Protein AF-A0A1V5FHQ8-F1 (afdb_monomer_lite)

pLDDT: mean 90.82, std 8.6, range [53.66, 98.38]

Sequence (129 aa):
MLATGPQGSELI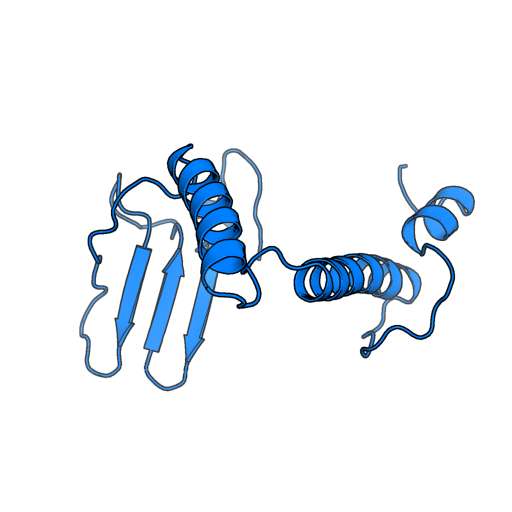GSQLRIVGDKGAVELDAADMPKGMHLRVRGAGDGDWRYPQIEGTLHGDEMFVAAIRDVVDSLRAGRASLLDCHNALRASELIFGTYESSRRRARVDFPLAIEDSPLLSMLDAGLLGK

Foldseek 3Di:
DADDDPCGQVVPQARDWDDDPFWIKGARGPPDPPPAGIWTDGHPRPDIDGDDDPDDPPDPVVVVVQVVQVVVCVVVVHDGPPDPVNVVVVVQVVQQVLVCVQVVDHDDPPDPDPDRSVVVCVVVVVDDD

Structure (mmCIF, N/CA/C/O backbone):
data_AF-A0A1V5FHQ8-F1
#
_entry.id   AF-A0A1V5FHQ8-F1
#
loop_
_atom_site.group_PDB
_atom_site.id
_atom_site.type_symbol
_atom_site.label_atom_id
_atom_site.label_alt_id
_atom_site.label_comp_id
_atom_site.label_asym_id
_atom_site.label_entity_id
_atom_site.label_seq_id
_atom_site.pdbx_PDB_ins_code
_atom_site.Cartn_x
_atom_site.Cartn_y
_atom_site.Cartn_z
_atom_site.occupancy
_atom_site.B_iso_or_equiv
_atom_site.auth_seq_id
_atom_site.auth_comp_id
_atom_site.auth_asym_id
_atom_site.auth_atom_id
_atom_site.pdbx_PDB_model_num
ATOM 1 N N . MET A 1 1 ? -8.693 6.541 -6.053 1.00 53.66 1 MET A N 1
ATOM 2 C CA . MET A 1 1 ? -7.798 7.521 -6.707 1.00 53.66 1 MET A CA 1
ATOM 3 C C . MET A 1 1 ? -6.948 8.104 -5.594 1.00 53.66 1 MET A C 1
ATOM 5 O O . MET A 1 1 ? -7.509 8.320 -4.536 1.00 53.66 1 MET A O 1
ATOM 9 N N . LEU A 1 2 ? -5.636 8.261 -5.766 1.00 62.12 2 LEU A N 1
ATOM 10 C CA . LEU A 1 2 ? -4.761 8.830 -4.733 1.00 62.12 2 LEU A CA 1
ATOM 11 C C . LEU A 1 2 ? -4.457 10.278 -5.115 1.00 62.12 2 LEU A C 1
ATOM 13 O O . LEU A 1 2 ? -3.972 10.523 -6.217 1.00 62.12 2 LEU A O 1
ATOM 17 N N . ALA A 1 3 ? -4.774 11.220 -4.230 1.00 72.00 3 ALA A N 1
ATOM 18 C CA . ALA A 1 3 ? -4.444 12.630 -4.387 1.00 72.00 3 ALA A CA 1
ATOM 19 C C . ALA A 1 3 ? -3.468 13.016 -3.281 1.00 72.00 3 ALA A C 1
ATOM 21 O O . ALA A 1 3 ? -3.806 12.998 -2.100 1.00 72.00 3 ALA A O 1
ATOM 22 N N . THR A 1 4 ? -2.243 13.336 -3.682 1.00 66.50 4 THR A N 1
ATOM 23 C CA . THR A 1 4 ? -1.176 13.791 -2.792 1.00 66.50 4 THR A CA 1
ATOM 24 C C . THR A 1 4 ? -0.970 15.285 -3.019 1.00 66.50 4 THR A C 1
ATOM 26 O O . THR A 1 4 ? -0.736 15.702 -4.152 1.00 66.50 4 THR A O 1
ATOM 29 N N . GLY A 1 5 ? -1.078 16.100 -1.973 1.00 71.94 5 GLY A N 1
ATOM 30 C CA . GLY A 1 5 ? -1.015 17.561 -2.067 1.00 71.94 5 GLY A CA 1
ATOM 31 C C . GLY A 1 5 ? -1.954 18.228 -1.060 1.00 71.94 5 GLY A C 1
ATOM 32 O O . GLY A 1 5 ? -2.748 17.531 -0.428 1.00 71.94 5 GLY A O 1
ATOM 33 N N . PRO A 1 6 ? -1.887 19.561 -0.898 1.00 73.25 6 PRO A N 1
ATOM 34 C CA . PRO A 1 6 ? -2.636 20.267 0.141 1.00 73.25 6 PRO A CA 1
ATOM 35 C C . PRO A 1 6 ? -4.159 20.135 -0.002 1.00 73.25 6 PRO A C 1
ATOM 37 O O . PRO A 1 6 ? -4.846 20.186 1.008 1.00 73.25 6 PRO A O 1
ATOM 40 N N . GLN A 1 7 ? -4.683 19.924 -1.218 1.00 77.50 7 GLN A N 1
ATOM 41 C CA . GLN A 1 7 ? -6.117 19.682 -1.432 1.00 77.50 7 GLN A CA 1
ATOM 42 C C . GLN A 1 7 ? -6.563 18.256 -1.051 1.00 77.50 7 GLN A C 1
ATOM 44 O O . GLN A 1 7 ? -7.737 18.039 -0.774 1.00 77.50 7 GLN A O 1
ATOM 49 N N . GLY A 1 8 ? -5.657 17.270 -1.044 1.00 81.19 8 GLY A N 1
ATOM 50 C CA . GLY A 1 8 ? -5.931 15.900 -0.592 1.00 81.19 8 GLY A CA 1
ATOM 51 C C . GLY A 1 8 ? -7.256 15.304 -1.091 1.00 81.19 8 GLY A C 1
ATOM 52 O O . GLY A 1 8 ? -7.528 15.253 -2.294 1.00 81.19 8 GLY A O 1
ATOM 53 N N . SER A 1 9 ? -8.088 14.840 -0.155 1.00 79.56 9 SER A N 1
ATOM 54 C CA . SER A 1 9 ? -9.375 14.206 -0.450 1.00 79.56 9 SER A CA 1
ATOM 55 C C . SER A 1 9 ? -10.429 15.154 -1.012 1.00 79.56 9 SER A C 1
ATOM 57 O O . SER A 1 9 ? -11.340 14.669 -1.678 1.00 79.56 9 SER A O 1
ATOM 59 N N . GLU A 1 10 ? -10.295 16.474 -0.860 1.00 82.19 10 GLU A N 1
ATOM 60 C CA . GLU A 1 10 ? -11.223 17.445 -1.459 1.00 82.19 10 GLU A CA 1
ATOM 61 C C . GLU A 1 10 ? -11.281 17.308 -2.987 1.00 82.19 10 GLU A C 1
ATOM 63 O O . GLU A 1 10 ? -12.333 17.501 -3.593 1.00 82.19 10 GLU A O 1
ATOM 68 N N . LEU A 1 11 ? -10.175 16.894 -3.617 1.00 83.75 11 LEU A N 1
ATOM 69 C CA . LEU A 1 11 ? -10.096 16.696 -5.066 1.00 83.75 11 LEU A CA 1
ATOM 70 C C . LEU A 1 11 ? -10.788 15.406 -5.542 1.00 83.75 11 LEU A C 1
ATOM 72 O O . LEU A 1 11 ? -11.220 15.317 -6.690 1.00 83.75 11 LEU A O 1
ATOM 76 N N . ILE A 1 12 ? -10.852 14.384 -4.686 1.00 85.56 12 ILE A N 1
ATOM 77 C CA . ILE A 1 12 ? -11.182 12.997 -5.070 1.00 85.56 12 ILE A CA 1
ATOM 78 C C . ILE A 1 12 ? -12.328 12.383 -4.251 1.00 85.56 12 ILE A C 1
ATOM 80 O O . ILE A 1 12 ? -12.666 11.212 -4.431 1.00 85.56 12 ILE A O 1
ATOM 84 N N . GLY A 1 13 ? -12.923 13.150 -3.339 1.00 90.38 13 GLY A N 1
ATOM 85 C CA . GLY A 1 13 ? -13.978 12.741 -2.412 1.00 90.38 13 GLY A CA 1
ATOM 86 C C . GLY A 1 13 ? -13.485 11.925 -1.212 1.00 90.38 13 GLY A C 1
ATOM 87 O O . GLY A 1 13 ? -13.930 12.168 -0.097 1.00 90.38 13 GLY A O 1
ATOM 88 N N . SER A 1 14 ? -12.574 10.970 -1.411 1.00 90.94 14 SER A N 1
ATOM 89 C CA . SER A 1 14 ? -11.997 10.124 -0.350 1.00 90.94 14 SER A CA 1
ATOM 90 C C . SER A 1 14 ? -10.646 9.565 -0.780 1.00 90.94 14 SER A C 1
ATOM 92 O O . SER A 1 14 ? -10.522 9.157 -1.938 1.00 90.94 14 SER A O 1
ATOM 94 N N . GLN A 1 15 ? -9.674 9.458 0.131 1.00 87.81 15 GLN A N 1
ATOM 95 C CA . GLN A 1 15 ? -8.370 8.864 -0.197 1.00 87.81 15 GLN A CA 1
ATOM 96 C C . GLN A 1 15 ? -8.477 7.373 -0.542 1.00 87.81 15 GLN A C 1
ATOM 98 O O . GLN A 1 15 ? -7.925 6.917 -1.546 1.00 87.81 15 GLN A O 1
ATOM 103 N N . LEU A 1 16 ? -9.236 6.618 0.256 1.00 90.12 16 LEU A N 1
ATOM 104 C CA . LEU A 1 16 ? -9.568 5.224 -0.023 1.00 90.12 16 LEU A CA 1
ATOM 105 C C . LEU A 1 16 ? -11.067 5.014 0.153 1.00 90.12 16 LEU A C 1
ATOM 107 O O . LEU A 1 16 ? -11.648 5.425 1.153 1.00 90.12 16 LEU A O 1
ATOM 111 N N . ARG A 1 17 ? -11.676 4.320 -0.806 1.00 93.56 17 ARG A N 1
ATOM 112 C CA . ARG A 1 17 ? -13.059 3.861 -0.727 1.00 93.56 17 ARG A CA 1
ATOM 113 C C . ARG A 1 17 ? -13.112 2.390 -1.094 1.00 93.56 17 ARG A C 1
ATOM 115 O O . ARG A 1 17 ? -12.659 2.002 -2.168 1.00 93.56 17 ARG A O 1
ATOM 122 N N . ILE A 1 18 ? -13.703 1.598 -0.213 1.00 95.12 18 ILE A N 1
ATOM 123 C CA . ILE A 1 18 ? -13.990 0.184 -0.430 1.00 95.12 18 ILE A CA 1
ATOM 124 C C . ILE A 1 18 ? -15.503 0.066 -0.545 1.00 95.12 18 ILE A C 1
ATOM 126 O O . ILE A 1 18 ? -16.223 0.464 0.368 1.00 95.12 18 ILE A O 1
ATOM 130 N N . VAL A 1 19 ? -15.986 -0.451 -1.672 1.00 95.50 19 VAL A N 1
ATOM 131 C CA . VAL A 1 19 ? -17.418 -0.643 -1.926 1.00 95.50 19 VAL A CA 1
ATOM 132 C C . VAL A 1 19 ? -17.690 -2.133 -2.040 1.00 95.50 19 VAL A C 1
ATOM 134 O O . VAL A 1 19 ? -17.069 -2.816 -2.851 1.00 95.50 19 VAL A O 1
ATOM 137 N N . GLY A 1 20 ? -18.612 -2.620 -1.219 1.00 95.81 20 GLY A N 1
ATOM 138 C CA . GLY A 1 20 ? -19.146 -3.972 -1.280 1.00 95.81 20 GLY A CA 1
ATOM 139 C C . GLY A 1 20 ? -20.648 -3.962 -1.555 1.00 95.81 20 GLY A C 1
ATOM 140 O O . GLY A 1 20 ? -21.305 -2.923 -1.539 1.00 95.81 20 GLY A O 1
ATOM 141 N N . ASP A 1 21 ? -21.209 -5.147 -1.758 1.00 96.38 21 ASP A N 1
ATOM 142 C CA . ASP A 1 21 ? -22.653 -5.370 -1.906 1.00 96.38 21 ASP A CA 1
ATOM 143 C C . ASP A 1 21 ? -23.459 -4.948 -0.663 1.00 96.38 21 ASP A C 1
ATOM 145 O O . ASP A 1 21 ? -24.628 -4.581 -0.760 1.00 96.38 21 ASP A O 1
ATOM 149 N N . LYS A 1 22 ? -22.820 -4.967 0.511 1.00 96.44 22 LYS A N 1
ATOM 150 C CA . LYS A 1 22 ? -23.425 -4.635 1.807 1.00 96.44 22 LYS A CA 1
ATOM 151 C C . LYS A 1 22 ? -23.018 -3.278 2.363 1.00 96.44 22 LYS A C 1
ATOM 153 O O . LYS A 1 22 ? -23.239 -3.033 3.548 1.00 96.44 22 LYS A O 1
ATOM 158 N N . GLY A 1 23 ? -22.428 -2.405 1.551 1.00 96.62 23 GLY A N 1
ATOM 159 C CA . GLY A 1 23 ? -22.107 -1.051 1.985 1.00 96.62 23 GLY A CA 1
ATOM 160 C C . GLY A 1 23 ? -20.746 -0.550 1.532 1.00 96.62 23 GLY A C 1
ATOM 161 O O . GLY A 1 23 ? -20.170 -1.034 0.561 1.00 96.62 23 GLY A O 1
ATOM 162 N N . ALA A 1 24 ? -20.241 0.453 2.241 1.00 96.94 24 ALA A N 1
ATOM 163 C CA . ALA A 1 24 ? -18.982 1.100 1.917 1.00 96.94 24 ALA A CA 1
ATOM 164 C C . ALA A 1 24 ? -18.176 1.470 3.165 1.00 96.94 24 ALA A C 1
ATOM 166 O O . ALA A 1 24 ? -18.727 1.744 4.234 1.00 96.94 24 ALA A O 1
ATOM 167 N N . VAL A 1 25 ? -16.861 1.511 2.983 1.00 96.06 25 VAL A N 1
ATOM 168 C CA . VAL A 1 25 ? -15.883 2.035 3.936 1.00 96.06 25 VAL A CA 1
ATOM 169 C C . VAL A 1 25 ? -15.098 3.136 3.244 1.00 96.06 25 VAL A C 1
ATOM 171 O O . VAL A 1 25 ? -14.686 2.968 2.095 1.00 96.06 25 VAL A O 1
ATOM 174 N N . GLU A 1 26 ? -14.880 4.248 3.935 1.00 94.56 26 GLU A N 1
ATOM 175 C CA . GLU A 1 26 ? -14.069 5.353 3.432 1.00 94.56 26 GLU A CA 1
ATOM 176 C C . GLU A 1 26 ? -13.034 5.797 4.457 1.00 94.56 26 GLU A C 1
ATOM 178 O O . GLU A 1 26 ? -13.343 5.929 5.644 1.00 94.56 26 GLU A O 1
ATOM 183 N N . LEU A 1 27 ? -11.826 6.055 3.959 1.00 90.88 27 LEU A N 1
ATOM 184 C CA . LEU A 1 27 ? -10.739 6.687 4.695 1.00 90.88 27 LEU A CA 1
ATOM 185 C C . LEU A 1 27 ? -10.533 8.108 4.181 1.00 90.88 27 LEU A C 1
ATOM 187 O O . LEU A 1 27 ? -10.496 8.321 2.962 1.00 90.88 27 LEU A O 1
ATOM 191 N N . ASP A 1 28 ? -10.397 9.047 5.119 1.00 88.25 28 ASP A N 1
ATOM 192 C CA . ASP A 1 28 ? -10.188 10.476 4.863 1.00 88.25 28 ASP A CA 1
ATOM 193 C C . ASP A 1 28 ? -11.111 11.018 3.765 1.00 88.25 28 ASP A C 1
ATOM 195 O O . ASP A 1 28 ? -10.674 11.463 2.700 1.00 88.25 28 ASP A O 1
ATOM 199 N N . ALA A 1 29 ? -12.419 10.938 4.000 1.00 91.12 29 ALA A N 1
ATOM 200 C CA . ALA A 1 29 ? -13.398 11.567 3.122 1.00 91.12 29 ALA A CA 1
ATOM 201 C C . ALA A 1 29 ? -13.375 13.097 3.271 1.00 91.12 29 ALA A C 1
ATOM 203 O O . ALA A 1 29 ? -13.158 13.613 4.365 1.00 91.12 29 ALA A O 1
ATOM 204 N N . ALA A 1 30 ? -13.614 13.818 2.176 1.00 89.25 30 ALA A N 1
ATOM 205 C CA . ALA A 1 30 ? -13.514 15.278 2.107 1.00 89.25 30 ALA A CA 1
ATOM 206 C C . ALA A 1 30 ? -14.457 16.006 3.080 1.00 89.25 30 ALA A C 1
ATOM 208 O O . ALA A 1 30 ? -14.121 17.054 3.617 1.00 89.25 30 ALA A O 1
ATOM 209 N N . ASP A 1 31 ? -15.644 15.445 3.305 1.00 91.25 31 ASP A N 1
ATOM 210 C CA . ASP A 1 31 ? -16.708 15.995 4.147 1.00 91.25 31 ASP A CA 1
ATOM 211 C C . ASP A 1 31 ? -16.701 15.424 5.577 1.00 91.25 31 ASP A C 1
ATOM 213 O O . ASP A 1 31 ? -17.669 15.577 6.323 1.00 91.25 31 ASP A O 1
ATOM 217 N N . MET A 1 32 ? -15.630 14.729 5.967 1.00 88.69 32 MET A N 1
ATOM 218 C CA . MET A 1 32 ? -15.542 14.071 7.264 1.00 88.69 32 MET A CA 1
ATOM 219 C C . MET A 1 32 ? -15.326 15.089 8.406 1.00 88.69 32 MET A C 1
ATOM 221 O O . MET A 1 32 ? -14.561 16.044 8.245 1.00 88.69 32 MET A O 1
ATOM 225 N N . PRO A 1 3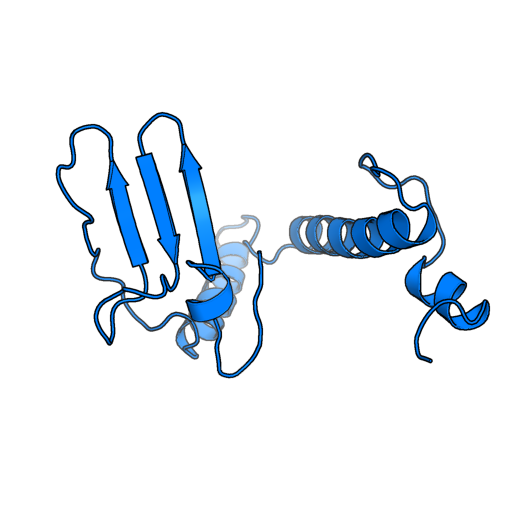3 ? -15.951 14.905 9.589 1.00 88.25 33 PRO A N 1
ATOM 226 C CA . PRO A 1 33 ? -15.679 15.751 10.749 1.00 88.25 33 PRO A CA 1
ATOM 227 C C . PRO A 1 33 ? -14.194 15.755 11.129 1.00 88.25 33 PRO A C 1
ATOM 229 O O . PRO A 1 33 ? -13.524 14.722 11.088 1.00 88.25 33 PRO A O 1
ATOM 232 N N . LYS A 1 34 ? -13.686 16.914 11.562 1.00 83.88 34 LYS A N 1
ATOM 233 C CA . LYS A 1 34 ? -12.279 17.068 11.955 1.00 83.88 34 LYS A CA 1
ATOM 234 C C . LYS A 1 34 ? -11.895 16.064 13.049 1.00 83.88 34 LYS A C 1
ATOM 236 O O . LYS A 1 34 ? -12.568 15.976 14.072 1.00 83.88 34 LYS A O 1
ATOM 241 N N . GLY A 1 35 ? -10.776 15.370 12.846 1.00 81.81 35 GLY A N 1
ATOM 242 C CA . GLY A 1 35 ? -10.249 14.369 13.780 1.00 81.81 35 GLY A CA 1
ATOM 243 C C . GLY A 1 35 ? -10.829 12.964 13.601 1.00 81.81 35 GLY A C 1
ATOM 244 O O . GLY A 1 35 ? -10.420 12.055 14.315 1.00 81.81 35 GLY A O 1
ATOM 245 N N . MET A 1 36 ? -11.749 12.768 12.653 1.00 87.50 36 MET A N 1
ATOM 246 C CA . MET A 1 36 ? -12.180 11.444 12.207 1.00 87.50 36 MET A CA 1
ATOM 247 C C . MET A 1 36 ? -11.429 11.086 10.920 1.00 87.50 36 MET A C 1
ATOM 249 O O . MET A 1 36 ? -11.230 11.948 10.068 1.00 87.50 36 MET A O 1
ATOM 253 N N . HIS A 1 37 ? -11.044 9.815 10.777 1.00 86.88 37 HIS A N 1
ATOM 254 C CA . HIS A 1 37 ? -10.299 9.313 9.608 1.00 86.88 37 HIS A CA 1
ATOM 255 C C . HIS A 1 37 ? -10.971 8.119 8.917 1.00 86.88 37 HIS A C 1
ATOM 257 O O . HIS A 1 37 ? -10.543 7.691 7.848 1.00 86.88 37 HIS A O 1
ATOM 263 N N . LEU A 1 38 ? -12.029 7.569 9.519 1.00 92.19 38 LEU A N 1
ATOM 264 C CA . LEU A 1 38 ? -12.715 6.367 9.062 1.00 92.19 38 LEU A CA 1
ATOM 265 C C . LEU A 1 38 ? -14.226 6.557 9.178 1.00 92.19 38 LEU A C 1
ATOM 267 O O . LEU A 1 38 ? -14.735 6.916 10.243 1.00 92.19 38 LEU A O 1
ATOM 271 N N . ARG A 1 39 ? -14.952 6.238 8.102 1.00 94.62 39 ARG A N 1
ATOM 272 C CA . ARG A 1 39 ? -16.406 6.062 8.144 1.00 94.62 39 ARG A CA 1
ATOM 273 C C . ARG A 1 39 ? -16.848 4.771 7.478 1.00 94.62 39 ARG A C 1
ATOM 275 O O . ARG A 1 39 ? -16.248 4.309 6.509 1.00 94.62 39 ARG A O 1
ATOM 282 N N . VAL A 1 40 ? -17.921 4.196 8.006 1.00 96.75 40 VAL A N 1
ATOM 283 C CA . VAL A 1 40 ? -18.522 2.952 7.518 1.00 96.75 40 VAL A CA 1
ATOM 284 C C . VAL A 1 40 ? -20.022 3.152 7.374 1.00 96.75 40 VAL A C 1
ATOM 286 O O . VAL A 1 40 ? -20.658 3.727 8.256 1.00 96.75 40 VAL A O 1
ATOM 289 N N . ARG A 1 41 ? -20.593 2.663 6.275 1.00 97.31 41 ARG A N 1
ATOM 290 C CA . ARG A 1 41 ? -22.041 2.611 6.065 1.00 97.31 41 ARG A CA 1
ATOM 291 C C . ARG A 1 41 ? -22.413 1.233 5.552 1.00 97.31 41 ARG A C 1
ATOM 293 O O . ARG A 1 41 ? -22.047 0.880 4.433 1.00 97.31 41 ARG A O 1
ATOM 300 N N . GLY A 1 42 ? -23.101 0.463 6.384 1.00 96.88 42 GLY A N 1
ATOM 301 C CA . GLY A 1 42 ? -23.603 -0.868 6.065 1.00 96.88 42 GLY A CA 1
ATOM 302 C C . GLY A 1 42 ? -24.993 -0.852 5.427 1.00 96.88 42 GLY A C 1
ATOM 303 O O . GLY A 1 42 ? -25.668 0.175 5.361 1.00 96.88 42 GLY A O 1
ATOM 304 N N . ALA A 1 43 ? -25.442 -2.018 4.971 1.00 93.44 43 ALA A N 1
ATOM 305 C CA . ALA A 1 43 ? -26.801 -2.219 4.490 1.00 93.44 43 ALA A CA 1
ATOM 306 C C . ALA A 1 43 ? -27.811 -1.966 5.622 1.00 93.44 43 ALA A C 1
ATOM 308 O O . ALA A 1 43 ? -27.750 -2.610 6.668 1.00 93.44 43 ALA A O 1
ATOM 309 N N . GLY A 1 44 ? -28.740 -1.037 5.397 1.00 91.44 44 GLY A N 1
ATOM 310 C CA . GLY A 1 44 ? -29.729 -0.618 6.394 1.00 91.44 44 GLY A CA 1
ATOM 311 C C . GLY A 1 44 ? -29.282 0.540 7.291 1.00 91.44 44 GLY A C 1
ATOM 312 O O . GLY A 1 44 ? -30.123 1.088 8.001 1.00 91.44 44 GLY A O 1
ATOM 313 N N . ASP A 1 45 ? -28.014 0.963 7.227 1.00 94.81 45 ASP A N 1
ATOM 314 C CA . ASP A 1 45 ? -27.575 2.188 7.898 1.00 94.81 45 ASP A CA 1
ATOM 315 C C . ASP A 1 45 ? -28.177 3.407 7.174 1.00 94.81 45 ASP A C 1
ATOM 317 O O . ASP A 1 45 ? -28.012 3.569 5.962 1.00 94.81 45 ASP A O 1
ATOM 321 N N . GLY A 1 46 ? -28.873 4.273 7.918 1.00 92.19 46 GLY A N 1
ATOM 322 C CA . GLY A 1 46 ? -29.430 5.521 7.381 1.00 92.19 46 GLY A CA 1
ATOM 323 C C . GLY A 1 46 ? -28.381 6.615 7.156 1.00 92.19 46 GLY A C 1
ATOM 324 O O . GLY A 1 46 ? -28.576 7.479 6.306 1.00 92.19 46 GLY A O 1
ATOM 325 N N . ASP A 1 47 ? -27.264 6.558 7.886 1.00 94.50 47 ASP A N 1
ATOM 326 C CA . ASP A 1 47 ? -26.159 7.514 7.797 1.00 94.50 47 ASP A CA 1
ATOM 327 C C . ASP A 1 47 ? -24.808 6.826 8.070 1.00 94.50 47 ASP A C 1
ATOM 329 O O . ASP A 1 47 ? -24.746 5.663 8.481 1.00 94.50 47 ASP A O 1
ATOM 333 N N . TRP A 1 48 ? -23.713 7.540 7.825 1.00 96.12 48 TRP A N 1
ATOM 334 C CA . TRP A 1 48 ? -22.360 7.101 8.133 1.00 96.12 48 TRP A CA 1
ATOM 335 C C . TRP A 1 48 ? -22.136 6.948 9.636 1.00 96.12 48 TRP A C 1
ATOM 337 O O . TRP A 1 48 ? -22.498 7.801 10.445 1.00 96.12 48 TRP A O 1
ATOM 347 N N . ARG A 1 49 ? -21.441 5.874 10.004 1.00 95.38 49 ARG A N 1
ATOM 348 C CA . ARG A 1 49 ? -20.906 5.667 11.350 1.00 95.38 49 ARG A CA 1
ATOM 349 C C . ARG A 1 49 ? -19.414 5.964 11.353 1.00 95.38 49 ARG A C 1
ATOM 351 O O . ARG A 1 49 ? -18.726 5.653 10.382 1.00 95.38 49 ARG A O 1
ATOM 358 N N . TYR A 1 50 ? -18.924 6.499 12.468 1.00 93.94 50 TYR A N 1
ATOM 359 C CA . TYR A 1 50 ? -17.523 6.878 12.676 1.00 93.94 50 TYR A CA 1
ATOM 360 C C . TYR A 1 50 ? -16.926 6.021 13.800 1.00 93.94 50 TYR A C 1
ATOM 362 O O . TYR A 1 50 ? -17.032 6.392 14.974 1.00 93.94 50 TYR A O 1
ATOM 370 N N . PRO A 1 51 ? -16.381 4.830 13.486 1.00 91.25 51 PRO A N 1
ATOM 371 C CA . PRO A 1 51 ? -15.742 3.988 14.486 1.00 91.25 51 PRO A CA 1
ATOM 372 C C . PRO A 1 51 ? -14.583 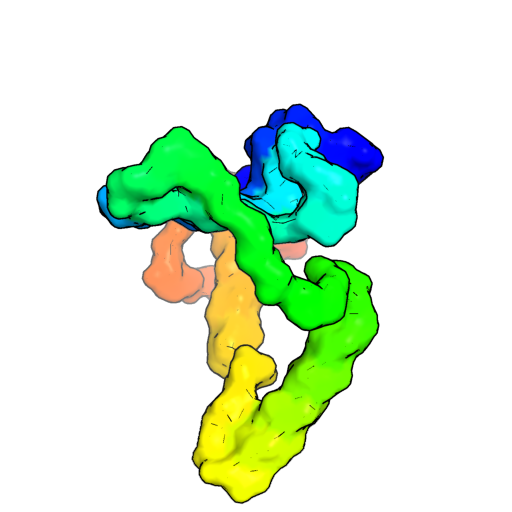4.731 15.147 1.00 91.25 51 PRO A C 1
ATOM 374 O O . PRO A 1 51 ? -13.772 5.355 14.465 1.00 91.25 51 PRO A O 1
ATOM 377 N N . GLN A 1 52 ? -14.494 4.632 16.471 1.00 83.94 52 GLN A N 1
ATOM 378 C CA . GLN A 1 52 ? -13.304 5.074 17.185 1.00 83.94 52 GLN A CA 1
ATOM 379 C C . GLN A 1 52 ? -12.170 4.095 16.891 1.00 83.94 52 GLN A C 1
ATOM 381 O O . GLN A 1 52 ? -12.338 2.882 17.028 1.00 83.94 52 GLN A O 1
ATOM 386 N N . ILE A 1 53 ? -11.037 4.636 16.468 1.00 80.44 53 ILE A N 1
ATOM 387 C CA . ILE A 1 53 ? -9.808 3.898 16.199 1.00 80.44 53 ILE A CA 1
ATOM 388 C C . ILE A 1 53 ? -8.715 4.457 17.099 1.00 80.44 53 ILE A C 1
ATOM 390 O O . ILE A 1 53 ? -8.653 5.661 17.337 1.00 80.44 53 ILE A O 1
ATOM 394 N N . GLU A 1 54 ? -7.887 3.568 17.636 1.00 76.81 54 GLU A N 1
ATOM 395 C CA . GLU A 1 54 ? -6.708 3.972 18.393 1.00 76.81 54 GLU A CA 1
ATOM 396 C C . GLU A 1 54 ? -5.616 4.461 17.437 1.00 76.81 54 GLU A C 1
ATOM 398 O O . GLU A 1 54 ? -5.403 3.881 16.370 1.00 76.81 54 GLU A O 1
ATOM 403 N N . GLY A 1 55 ? -4.906 5.514 17.841 1.00 74.00 55 GLY A N 1
ATOM 404 C CA . GLY A 1 55 ? -3.857 6.133 17.035 1.00 74.00 55 GLY A CA 1
ATOM 405 C C . GLY A 1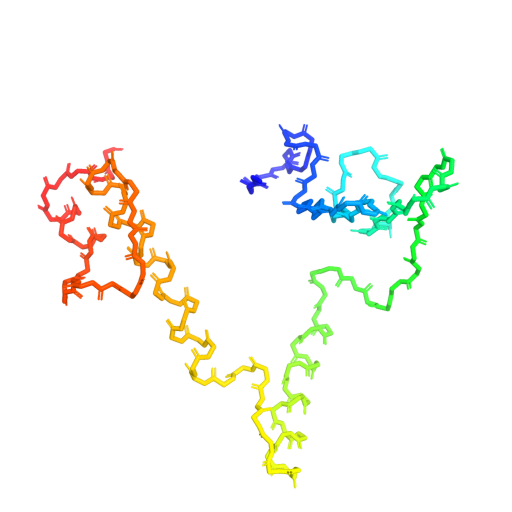 55 ? -4.395 7.057 15.940 1.00 74.00 55 GLY A C 1
ATOM 406 O O . GLY A 1 55 ? -5.563 7.444 15.922 1.00 74.00 55 GLY A O 1
ATOM 407 N N . THR A 1 56 ? -3.506 7.448 15.032 1.00 72.69 56 THR A N 1
ATOM 408 C CA . THR A 1 56 ? -3.840 8.282 13.868 1.00 72.69 56 THR A CA 1
ATOM 409 C C . THR A 1 56 ? -3.411 7.577 12.586 1.00 72.69 56 THR A C 1
ATOM 411 O O . THR A 1 56 ? -2.552 6.696 12.619 1.00 72.69 56 THR A O 1
ATOM 414 N N . LEU A 1 57 ? -3.977 7.966 11.439 1.00 72.81 57 LEU A N 1
ATOM 415 C CA . LEU A 1 57 ? -3.673 7.322 10.153 1.00 72.81 57 LEU A CA 1
ATOM 416 C C . LEU A 1 57 ? -2.184 7.412 9.762 1.00 72.81 57 LEU A C 1
ATOM 418 O O . LEU A 1 57 ? -1.676 6.565 9.028 1.00 72.81 57 LEU A O 1
ATOM 422 N N . HIS A 1 58 ? -1.484 8.432 10.258 1.00 76.06 58 HIS A N 1
ATOM 423 C CA . HIS A 1 58 ? -0.089 8.730 9.923 1.00 76.06 58 HIS A CA 1
ATOM 424 C C . HIS A 1 58 ? 0.814 8.813 11.158 1.00 76.06 58 HIS A C 1
ATOM 426 O O . HIS A 1 58 ? 1.872 9.433 11.103 1.00 76.06 58 HIS A O 1
ATOM 432 N N . GLY A 1 59 ? 0.375 8.236 12.275 1.00 79.31 59 GLY A N 1
ATOM 433 C CA . GLY A 1 59 ? 1.123 8.263 13.522 1.00 79.31 59 GLY A CA 1
ATOM 434 C C . GLY A 1 59 ? 2.223 7.205 13.578 1.00 79.31 59 GLY A C 1
ATOM 435 O O . GLY A 1 59 ? 2.165 6.167 12.907 1.00 79.31 59 GLY A O 1
ATOM 436 N N . ASP A 1 60 ? 3.227 7.460 14.415 1.00 85.94 60 ASP A N 1
ATOM 437 C CA . ASP A 1 60 ? 4.385 6.579 14.580 1.00 85.94 60 ASP A CA 1
ATOM 438 C C . ASP A 1 60 ? 4.022 5.227 15.221 1.00 85.94 60 ASP A C 1
ATOM 440 O O . ASP A 1 60 ? 4.796 4.265 15.157 1.00 85.94 60 ASP A O 1
ATOM 444 N N . GLU A 1 61 ? 2.826 5.111 15.808 1.00 87.31 61 GLU A N 1
ATOM 445 C CA . GLU A 1 61 ? 2.332 3.886 16.436 1.00 87.31 61 GLU A CA 1
ATOM 446 C C . GLU A 1 61 ? 2.293 2.711 15.448 1.00 87.31 61 GLU A C 1
ATOM 448 O O . GLU A 1 61 ? 2.496 1.559 15.846 1.00 87.31 61 GLU A O 1
ATOM 453 N N . MET A 1 62 ? 2.113 2.992 14.152 1.00 86.12 62 MET A N 1
ATOM 454 C CA . MET A 1 62 ? 2.132 1.975 13.099 1.00 86.12 62 MET A CA 1
ATOM 455 C C . MET A 1 62 ? 3.502 1.301 12.959 1.00 86.12 62 MET A C 1
ATOM 457 O O . MET A 1 62 ? 3.564 0.087 12.755 1.00 86.12 62 MET A O 1
ATOM 461 N N . PHE A 1 63 ? 4.607 2.036 13.134 1.00 90.31 63 PHE A N 1
ATOM 462 C CA . PHE A 1 63 ? 5.950 1.445 13.098 1.00 90.31 63 PHE A CA 1
ATOM 463 C C . PHE A 1 63 ? 6.174 0.511 14.287 1.00 90.31 63 PHE A C 1
ATOM 465 O O . PHE A 1 63 ? 6.713 -0.586 14.130 1.00 90.31 63 PHE A O 1
ATOM 472 N N . VAL A 1 64 ? 5.706 0.908 15.474 1.00 92.38 64 VAL A N 1
ATOM 473 C CA . VAL A 1 64 ? 5.785 0.067 16.675 1.00 92.38 64 VAL A CA 1
ATOM 474 C C . VAL A 1 64 ? 4.959 -1.208 16.501 1.00 92.38 64 VAL A C 1
ATOM 476 O O . VAL A 1 64 ? 5.438 -2.296 16.828 1.00 92.38 64 VAL A O 1
ATOM 479 N N . ALA A 1 65 ? 3.743 -1.099 15.957 1.00 91.44 65 ALA A N 1
ATOM 480 C CA . ALA A 1 65 ? 2.888 -2.247 15.669 1.00 91.44 65 ALA A CA 1
ATOM 481 C C . ALA A 1 65 ? 3.529 -3.203 14.648 1.00 91.44 65 ALA A C 1
ATOM 483 O O . ALA A 1 65 ? 3.528 -4.415 14.864 1.00 91.44 65 ALA A O 1
ATOM 484 N N . ALA A 1 66 ? 4.142 -2.665 13.590 1.00 93.69 66 ALA A N 1
ATOM 485 C CA . ALA A 1 66 ? 4.851 -3.446 12.582 1.00 93.69 66 ALA A CA 1
ATOM 486 C C . ALA A 1 66 ? 6.038 -4.227 13.172 1.00 93.69 66 ALA A C 1
ATOM 488 O O . ALA A 1 66 ? 6.161 -5.431 12.951 1.00 93.69 66 ALA A O 1
ATOM 489 N N . ILE A 1 67 ? 6.886 -3.571 13.975 1.00 96.19 67 ILE A N 1
ATOM 490 C CA . ILE A 1 67 ? 8.022 -4.227 14.644 1.00 96.19 67 ILE A CA 1
ATOM 491 C C . ILE A 1 67 ? 7.525 -5.323 15.593 1.00 96.19 67 ILE A C 1
ATOM 493 O O . ILE A 1 67 ? 8.087 -6.421 15.627 1.00 96.19 67 ILE A O 1
ATOM 497 N N . ARG A 1 68 ? 6.455 -5.049 16.350 1.00 96.50 68 ARG A N 1
ATOM 498 C CA . ARG A 1 68 ? 5.850 -6.028 17.260 1.00 96.50 68 ARG A CA 1
ATOM 499 C C . ARG A 1 68 ? 5.339 -7.256 16.508 1.00 96.50 68 ARG A C 1
ATOM 501 O O . ARG A 1 68 ? 5.653 -8.367 16.926 1.00 96.50 68 ARG A O 1
ATOM 508 N N . ASP A 1 69 ? 4.628 -7.072 15.392 1.00 97.38 69 ASP A N 1
ATOM 5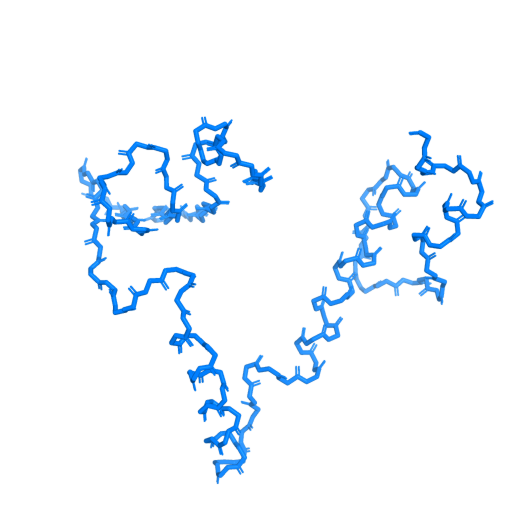09 C CA . ASP A 1 69 ? 4.146 -8.191 14.574 1.00 97.38 69 ASP A CA 1
ATOM 510 C C . ASP A 1 69 ? 5.297 -9.083 14.099 1.00 97.38 69 ASP A C 1
ATOM 512 O O . ASP A 1 69 ? 5.193 -10.305 14.201 1.00 97.38 69 ASP A O 1
ATOM 516 N N . VAL A 1 70 ? 6.411 -8.502 13.646 1.00 97.69 70 VAL A N 1
ATOM 517 C CA . VAL A 1 70 ? 7.593 -9.269 13.223 1.00 97.69 70 VAL A CA 1
ATOM 518 C C . VAL A 1 70 ? 8.151 -10.104 14.380 1.00 97.69 70 VAL A C 1
ATOM 520 O O . VAL A 1 70 ? 8.363 -11.308 14.227 1.00 97.69 70 VAL A O 1
ATOM 523 N N . VAL A 1 71 ? 8.352 -9.499 15.555 1.00 98.12 71 VAL A N 1
ATOM 524 C CA . VAL A 1 71 ? 8.888 -10.198 16.738 1.00 98.12 71 VAL A CA 1
ATOM 525 C C . VAL A 1 71 ? 7.955 -11.321 17.198 1.00 98.12 71 VAL A C 1
ATOM 527 O O . VAL A 1 71 ? 8.413 -12.434 17.472 1.00 98.12 71 VAL A O 1
ATOM 530 N N . ASP A 1 72 ? 6.651 -11.060 17.261 1.00 98.38 72 ASP A N 1
ATOM 531 C CA . ASP A 1 72 ? 5.664 -12.051 17.688 1.00 98.38 72 ASP A CA 1
ATOM 532 C C . ASP A 1 72 ? 5.518 -13.181 16.663 1.00 98.38 72 ASP A C 1
ATOM 534 O O . ASP A 1 72 ? 5.358 -14.343 17.040 1.00 98.38 72 ASP A O 1
ATOM 538 N N . SER A 1 73 ? 5.643 -12.869 15.371 1.00 98.06 73 SER A N 1
ATOM 539 C CA . SER A 1 73 ? 5.640 -13.864 14.295 1.00 98.06 73 SER A CA 1
ATOM 540 C C . SER A 1 73 ? 6.788 -14.852 14.427 1.00 98.06 73 SER A C 1
ATOM 542 O O . SER A 1 73 ? 6.570 -16.061 14.351 1.00 98.06 73 SER A O 1
ATOM 544 N N . LEU A 1 74 ? 7.992 -14.339 14.697 1.00 97.50 74 LEU A N 1
ATOM 545 C CA . LEU A 1 74 ? 9.186 -15.155 14.912 1.00 97.50 74 LEU A CA 1
ATOM 546 C C . LEU A 1 74 ? 9.021 -16.085 16.116 1.00 97.50 74 LEU A C 1
ATOM 548 O O . LEU A 1 74 ? 9.348 -17.266 16.029 1.00 97.50 74 LEU A O 1
ATOM 552 N N . ARG A 1 75 ? 8.475 -15.576 17.227 1.00 98.25 75 ARG A N 1
ATOM 553 C CA . ARG A 1 75 ? 8.222 -16.377 18.437 1.00 98.25 75 ARG A CA 1
ATOM 554 C C . ARG A 1 75 ? 7.177 -17.466 18.216 1.00 98.25 75 ARG A C 1
ATOM 556 O O . ARG A 1 75 ? 7.325 -18.562 18.744 1.00 98.25 75 ARG A O 1
ATOM 563 N N . ALA A 1 76 ? 6.125 -17.159 17.463 1.00 97.75 76 ALA A N 1
ATOM 564 C CA . ALA A 1 76 ? 5.015 -18.073 17.211 1.00 97.75 76 ALA A CA 1
ATOM 565 C C . ALA A 1 76 ? 5.241 -19.006 16.006 1.00 97.75 76 ALA A C 1
ATOM 567 O O . ALA A 1 76 ? 4.409 -19.875 15.756 1.00 97.75 76 ALA A O 1
ATOM 568 N N . GLY A 1 77 ? 6.327 -18.829 15.244 1.00 97.38 77 GLY A N 1
ATOM 569 C CA . GLY A 1 77 ? 6.597 -19.613 14.036 1.00 97.38 77 GLY A CA 1
ATOM 570 C C . GLY A 1 77 ? 5.591 -19.373 12.903 1.00 97.38 77 GLY A C 1
ATOM 571 O O . GLY A 1 77 ? 5.331 -20.280 12.116 1.00 97.38 77 GLY A O 1
ATOM 572 N N . ARG A 1 78 ? 5.003 -18.172 12.822 1.00 97.38 78 ARG A N 1
ATOM 573 C CA . ARG A 1 78 ? 4.071 -17.769 11.752 1.00 97.38 78 ARG A CA 1
ATOM 574 C C . ARG A 1 78 ? 4.721 -16.764 10.802 1.00 97.38 78 ARG A C 1
ATOM 576 O O . ARG A 1 78 ? 5.725 -16.142 11.139 1.00 97.38 78 ARG A O 1
ATOM 583 N N . ALA A 1 79 ? 4.112 -16.557 9.637 1.00 96.94 79 ALA A N 1
ATOM 584 C CA . ALA A 1 79 ? 4.482 -15.445 8.768 1.00 96.94 79 ALA A CA 1
ATOM 585 C C . ALA A 1 79 ? 4.076 -14.098 9.398 1.00 96.94 79 ALA A C 1
ATOM 587 O O . ALA A 1 79 ? 3.009 -13.980 10.013 1.00 96.94 79 ALA A O 1
ATOM 588 N N . SER A 1 80 ? 4.937 -13.094 9.228 1.00 97.00 80 SER A N 1
ATOM 589 C CA . SER A 1 80 ? 4.627 -11.696 9.544 1.00 97.00 80 SER A CA 1
ATOM 590 C C . SER A 1 80 ? 3.845 -11.060 8.402 1.00 97.00 80 SER A C 1
ATOM 592 O O . SER A 1 80 ? 3.969 -11.467 7.251 1.00 97.00 80 SER A O 1
ATOM 594 N N . LEU A 1 81 ? 3.082 -10.012 8.703 1.00 95.12 81 LEU A N 1
ATOM 595 C CA . LEU A 1 81 ? 2.446 -9.184 7.680 1.00 95.12 81 LEU A CA 1
ATOM 596 C C . LEU A 1 81 ? 3.472 -8.543 6.728 1.00 95.12 81 LEU A C 1
ATOM 598 O O . LEU A 1 81 ? 3.154 -8.297 5.565 1.00 95.12 81 LEU A O 1
ATOM 602 N N . LEU A 1 82 ? 4.706 -8.328 7.196 1.00 95.31 82 LEU A N 1
ATOM 603 C CA . LEU A 1 82 ? 5.822 -7.791 6.413 1.00 95.31 82 LEU A CA 1
ATOM 604 C C . LEU A 1 82 ? 6.730 -8.879 5.811 1.00 95.31 82 LEU A C 1
ATOM 606 O O . LEU A 1 82 ? 7.911 -8.631 5.566 1.00 95.31 82 LEU A O 1
ATOM 610 N N . ASP A 1 83 ? 6.224 -10.096 5.595 1.00 96.12 83 ASP A N 1
ATOM 611 C CA . ASP A 1 83 ? 7.015 -11.152 4.963 1.00 96.12 83 ASP A CA 1
ATOM 612 C C . ASP A 1 83 ? 7.392 -10.827 3.501 1.00 96.12 83 ASP A C 1
ATOM 614 O O . ASP A 1 83 ? 6.748 -10.032 2.807 1.00 96.12 83 ASP A O 1
ATOM 618 N N . CYS A 1 84 ? 8.454 -11.473 3.011 1.00 95.56 84 CYS A N 1
ATOM 619 C CA . CYS A 1 84 ? 9.009 -11.187 1.691 1.00 95.56 84 CYS A CA 1
ATOM 620 C C . CYS A 1 84 ? 8.051 -11.498 0.532 1.00 95.56 84 CYS A C 1
ATOM 622 O O . CYS A 1 84 ? 8.127 -10.827 -0.493 1.00 95.56 84 CYS A O 1
ATOM 624 N N . HIS A 1 85 ? 7.127 -12.455 0.664 1.00 94.94 85 HIS A N 1
ATOM 625 C CA . HIS A 1 85 ? 6.177 -12.767 -0.404 1.00 94.94 85 HIS A CA 1
ATOM 626 C C . HIS A 1 85 ? 5.167 -11.634 -0.581 1.00 94.94 85 HIS A C 1
ATOM 628 O O . HIS A 1 85 ? 4.839 -11.287 -1.717 1.00 94.94 85 HIS A O 1
ATOM 634 N N . ASN A 1 86 ? 4.710 -11.019 0.516 1.00 94.75 86 ASN A N 1
ATOM 635 C CA . ASN A 1 86 ? 3.857 -9.832 0.447 1.00 94.75 86 ASN A CA 1
ATOM 636 C C . ASN A 1 86 ? 4.605 -8.656 -0.186 1.00 94.75 86 ASN A C 1
ATOM 638 O O . ASN A 1 86 ? 4.051 -7.983 -1.057 1.00 94.75 86 ASN A O 1
ATOM 642 N N . ALA A 1 87 ? 5.873 -8.451 0.188 1.00 94.06 87 ALA A N 1
ATOM 643 C CA . ALA A 1 87 ? 6.709 -7.413 -0.411 1.00 94.06 87 ALA A CA 1
ATOM 644 C C . ALA A 1 87 ? 6.889 -7.623 -1.923 1.00 94.06 87 ALA A C 1
ATOM 646 O O . ALA A 1 87 ? 6.667 -6.694 -2.694 1.00 94.06 87 ALA A O 1
ATOM 647 N N . LEU A 1 88 ? 7.206 -8.846 -2.363 1.00 93.31 88 LEU A N 1
ATOM 648 C CA . LEU A 1 88 ? 7.379 -9.168 -3.782 1.00 93.31 88 LEU A CA 1
ATOM 649 C C . LEU A 1 88 ? 6.087 -8.968 -4.582 1.00 93.31 88 LEU A C 1
ATOM 651 O O . LEU A 1 88 ? 6.128 -8.350 -5.641 1.00 93.31 88 LEU A O 1
ATOM 655 N N . ARG A 1 89 ? 4.933 -9.405 -4.060 1.00 93.75 89 ARG A N 1
ATOM 656 C CA . ARG A 1 89 ? 3.624 -9.167 -4.699 1.00 93.75 89 ARG A CA 1
ATOM 657 C C . ARG A 1 89 ? 3.300 -7.677 -4.816 1.00 93.75 89 ARG A C 1
ATOM 659 O O . ARG A 1 89 ? 2.814 -7.229 -5.851 1.00 93.75 89 ARG A O 1
ATOM 666 N N . ALA A 1 90 ? 3.575 -6.896 -3.770 1.00 94.06 90 ALA A N 1
ATOM 667 C CA . ALA A 1 90 ? 3.370 -5.450 -3.799 1.00 94.06 90 ALA A CA 1
ATOM 668 C C . ALA A 1 90 ? 4.313 -4.761 -4.800 1.00 94.06 90 ALA A C 1
ATOM 670 O O . ALA A 1 90 ? 3.880 -3.893 -5.557 1.00 94.06 90 ALA A O 1
ATOM 671 N N . SER A 1 91 ? 5.585 -5.168 -4.850 1.00 93.44 91 SER A N 1
ATOM 672 C CA . SER A 1 91 ? 6.547 -4.671 -5.837 1.00 93.44 91 SER A CA 1
ATOM 673 C C . SER A 1 91 ? 6.131 -5.014 -7.265 1.00 93.44 91 SER A C 1
ATOM 675 O O . SER A 1 91 ? 6.226 -4.159 -8.142 1.00 93.44 91 SER A O 1
ATOM 677 N N . GLU A 1 92 ? 5.617 -6.219 -7.504 1.00 95.38 92 GLU A N 1
ATOM 678 C CA . GLU A 1 92 ? 5.134 -6.643 -8.818 1.00 95.38 92 GLU A CA 1
ATOM 679 C C . GLU A 1 92 ? 4.042 -5.701 -9.347 1.00 95.38 92 GLU A C 1
ATOM 681 O O . GLU A 1 92 ? 4.113 -5.265 -10.495 1.00 95.38 92 GLU A O 1
ATOM 686 N N . LEU A 1 93 ? 3.091 -5.282 -8.502 1.00 95.50 93 LEU A N 1
ATOM 687 C CA . LEU A 1 93 ? 2.080 -4.284 -8.876 1.00 95.50 93 LEU A CA 1
ATOM 688 C C . LEU A 1 93 ? 2.711 -2.960 -9.334 1.00 95.50 93 LEU A C 1
ATOM 690 O O . LEU A 1 93 ? 2.265 -2.392 -10.331 1.00 95.50 93 LEU A O 1
ATOM 694 N N . ILE A 1 94 ? 3.765 -2.487 -8.657 1.00 95.06 94 ILE A N 1
ATOM 695 C CA . ILE A 1 94 ? 4.492 -1.266 -9.041 1.00 95.06 94 ILE A CA 1
ATOM 696 C C . ILE A 1 94 ? 5.099 -1.437 -10.441 1.00 95.06 94 ILE A C 1
ATOM 698 O O . ILE A 1 94 ? 4.836 -0.618 -11.325 1.00 95.06 94 ILE A O 1
ATOM 702 N N . PHE A 1 95 ? 5.830 -2.526 -10.693 1.00 96.56 95 PHE A N 1
ATOM 703 C CA . PHE A 1 95 ? 6.366 -2.812 -12.030 1.00 96.56 95 PHE A CA 1
ATOM 704 C C . PHE A 1 95 ? 5.262 -2.950 -13.086 1.00 96.56 95 PHE A C 1
ATOM 706 O O . PHE A 1 95 ? 5.406 -2.430 -14.193 1.00 96.56 95 PHE A O 1
ATOM 713 N N . GLY A 1 96 ? 4.125 -3.552 -12.734 1.00 97.00 96 GLY A N 1
ATOM 714 C CA . GLY A 1 96 ? 2.963 -3.668 -13.609 1.00 97.00 96 GLY A CA 1
ATOM 715 C C . GLY A 1 96 ? 2.353 -2.316 -13.985 1.00 97.00 96 GLY A C 1
ATOM 716 O O . GLY A 1 96 ? 1.899 -2.149 -15.116 1.00 97.00 96 GLY A O 1
ATOM 717 N N . THR A 1 97 ? 2.388 -1.314 -13.097 1.00 95.94 97 THR A N 1
ATOM 718 C CA . THR A 1 97 ? 1.946 0.056 -13.435 1.00 95.94 97 THR A CA 1
ATOM 719 C C . THR A 1 97 ? 2.878 0.751 -14.427 1.00 95.94 97 THR A C 1
ATOM 721 O O . THR A 1 97 ? 2.404 1.409 -15.361 1.00 95.94 97 THR A O 1
ATOM 724 N N . TYR A 1 98 ? 4.194 0.559 -14.293 1.00 96.62 98 TYR A N 1
ATOM 725 C CA . TYR A 1 98 ? 5.160 1.043 -15.280 1.00 96.62 98 TYR A CA 1
ATOM 726 C C . TYR A 1 98 ? 4.992 0.322 -16.618 1.00 96.62 98 TYR A C 1
ATOM 728 O O . TYR A 1 98 ? 4.978 0.967 -17.664 1.00 96.62 98 TYR A O 1
ATOM 736 N N . GLU A 1 99 ? 4.785 -0.994 -16.594 1.00 97.50 99 GLU A N 1
ATOM 737 C CA . GLU A 1 99 ? 4.556 -1.789 -17.799 1.00 97.50 99 GLU A CA 1
ATOM 738 C C . GLU A 1 99 ? 3.261 -1.397 -18.518 1.00 97.50 99 GLU A C 1
ATOM 740 O O . GLU A 1 99 ? 3.231 -1.248 -19.741 1.00 97.50 99 GLU A O 1
ATOM 745 N N . SER A 1 100 ? 2.197 -1.156 -17.752 1.00 96.94 100 SER A N 1
ATOM 746 C CA . SER A 1 100 ? 0.928 -0.640 -18.265 1.00 96.94 100 SER A CA 1
ATOM 747 C C . SER A 1 100 ? 1.123 0.708 -18.951 1.00 96.94 100 SER A C 1
ATOM 749 O O . SER A 1 100 ? 0.630 0.912 -20.059 1.00 96.94 100 SER A O 1
ATOM 751 N N . SER A 1 101 ? 1.918 1.600 -18.354 1.00 95.19 101 SER A N 1
ATOM 752 C CA . SER A 1 101 ? 2.261 2.892 -18.961 1.00 95.19 101 SER A CA 1
ATOM 753 C C . SER A 1 101 ? 3.068 2.718 -20.253 1.00 95.19 101 SER A C 1
ATOM 755 O O . SER A 1 101 ? 2.746 3.349 -21.260 1.00 95.19 101 SER A O 1
ATOM 757 N N . ARG A 1 102 ? 4.052 1.807 -20.261 1.00 95.31 102 ARG A N 1
ATOM 758 C CA . ARG A 1 102 ? 4.882 1.484 -21.434 1.00 95.31 102 ARG A CA 1
ATOM 759 C C . ARG A 1 102 ? 4.041 0.971 -22.605 1.00 95.31 102 ARG A C 1
ATOM 761 O O . ARG A 1 102 ? 4.189 1.446 -23.731 1.00 95.31 102 ARG A O 1
ATOM 768 N N . ARG A 1 103 ? 3.130 0.029 -22.344 1.00 95.00 103 ARG A N 1
ATOM 769 C CA . ARG A 1 103 ? 2.271 -0.608 -23.362 1.00 95.00 103 ARG A CA 1
ATOM 770 C C . ARG A 1 103 ? 1.001 0.170 -23.682 1.00 95.00 103 ARG A C 1
ATOM 772 O O . ARG A 1 103 ? 0.383 -0.096 -24.711 1.00 95.00 103 ARG A O 1
ATOM 779 N N . ARG A 1 104 ? 0.599 1.096 -22.807 1.00 95.31 104 ARG A N 1
ATOM 780 C CA . ARG A 1 104 ? -0.716 1.760 -22.816 1.00 95.31 104 ARG A CA 1
ATOM 781 C C . ARG A 1 104 ? -1.865 0.748 -22.880 1.00 95.31 104 ARG A C 1
ATOM 783 O O . ARG A 1 104 ? -2.821 0.919 -23.633 1.00 95.31 104 ARG A O 1
ATOM 790 N N . ALA A 1 105 ? -1.744 -0.330 -22.111 1.00 96.12 105 ALA A N 1
ATOM 791 C CA . ALA A 1 105 ? -2.665 -1.458 -22.137 1.00 96.12 105 ALA A CA 1
ATOM 792 C C . ALA A 1 105 ? -2.791 -2.105 -20.757 1.00 96.12 105 ALA A C 1
ATOM 794 O O . ALA A 1 105 ? -1.913 -1.959 -19.907 1.00 96.12 105 ALA A O 1
ATOM 795 N N . ARG A 1 106 ? -3.869 -2.874 -20.557 1.00 96.62 106 ARG A N 1
ATOM 796 C CA . ARG A 1 106 ? -4.003 -3.736 -19.380 1.00 96.62 106 ARG A CA 1
ATOM 797 C C . ARG A 1 106 ? -2.827 -4.715 -19.328 1.00 96.62 106 ARG A C 1
ATOM 799 O O . ARG A 1 106 ? -2.469 -5.314 -20.343 1.00 96.62 106 ARG A O 1
ATOM 806 N N . VAL A 1 107 ? -2.276 -4.883 -18.134 1.00 96.88 107 VAL A N 1
ATOM 807 C CA . VAL A 1 107 ? -1.250 -5.877 -17.825 1.00 96.88 107 VAL A CA 1
ATOM 808 C C . VAL A 1 107 ? -1.882 -6.940 -16.943 1.00 96.88 107 VAL A C 1
ATOM 810 O O . VAL A 1 107 ? -2.574 -6.611 -15.981 1.00 96.88 107 VAL A O 1
ATOM 813 N N . ASP A 1 108 ? -1.662 -8.197 -17.308 1.00 96.31 108 ASP A N 1
ATOM 814 C CA . ASP A 1 108 ? -2.102 -9.351 -16.535 1.00 96.31 108 ASP A CA 1
ATOM 815 C C . ASP A 1 108 ? -0.922 -9.863 -15.693 1.00 96.31 108 ASP A C 1
ATOM 817 O O . ASP A 1 108 ? 0.233 -9.762 -16.112 1.00 96.31 108 ASP A O 1
ATOM 821 N N . PHE A 1 109 ? -1.224 -10.375 -14.499 1.00 95.31 109 PHE A N 1
ATOM 822 C CA . PHE A 1 109 ? -0.243 -10.917 -13.557 1.00 95.31 109 PHE A CA 1
ATOM 823 C C . PHE A 1 109 ? -0.279 -12.460 -13.555 1.00 95.31 109 PHE A C 1
ATOM 825 O O . PHE A 1 109 ? -1.355 -13.029 -13.776 1.00 95.31 109 PHE A O 1
ATOM 832 N N . PRO A 1 110 ? 0.843 -13.149 -13.261 1.00 95.06 110 PRO A N 1
ATOM 833 C CA . PRO A 1 110 ? 2.154 -12.579 -12.932 1.00 95.06 110 PRO A CA 1
ATOM 834 C C . PRO A 1 110 ? 2.839 -11.934 -14.146 1.00 95.06 110 PRO A C 1
ATOM 836 O O . PRO A 1 110 ? 2.529 -12.257 -15.293 1.00 95.06 110 PRO A O 1
ATOM 839 N N . LEU A 1 111 ? 3.756 -11.004 -13.894 1.00 94.62 111 LEU A N 1
ATOM 840 C CA . LEU A 1 111 ? 4.504 -10.313 -14.939 1.00 94.62 111 LEU A CA 1
ATOM 841 C C . LEU A 1 111 ? 5.420 -11.283 -15.695 1.00 94.62 111 LEU A C 1
ATOM 843 O O . LEU A 1 111 ? 6.136 -12.080 -15.098 1.00 94.62 111 LEU A O 1
ATOM 847 N N . ALA A 1 112 ? 5.427 -11.171 -17.025 1.00 94.00 112 ALA A N 1
ATOM 848 C CA . ALA A 1 112 ? 6.280 -11.964 -17.917 1.00 94.00 112 ALA A CA 1
ATOM 849 C C . ALA A 1 112 ? 7.552 -11.220 -18.372 1.00 94.00 112 ALA A C 1
ATOM 851 O O . ALA A 1 112 ? 8.254 -11.681 -19.268 1.00 94.00 112 ALA A O 1
ATOM 852 N N . ILE A 1 113 ? 7.804 -10.037 -17.811 1.00 94.56 113 ILE A N 1
ATOM 853 C CA . ILE A 1 113 ? 8.945 -9.186 -18.151 1.00 94.56 113 ILE A CA 1
ATOM 854 C C . ILE A 1 113 ? 10.113 -9.457 -17.202 1.00 94.56 113 ILE A C 1
ATOM 856 O O . ILE A 1 113 ? 9.910 -9.782 -16.035 1.00 94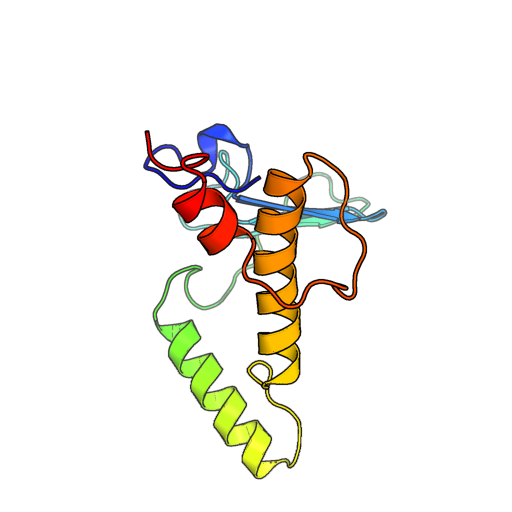.56 113 ILE A O 1
ATOM 860 N N . GLU A 1 114 ? 11.331 -9.278 -17.700 1.00 94.75 114 GLU A N 1
ATOM 861 C CA . GLU A 1 114 ? 12.564 -9.417 -16.910 1.00 94.75 114 GLU A CA 1
ATOM 862 C C . GLU A 1 114 ? 13.295 -8.077 -16.736 1.00 94.75 114 GLU A C 1
ATOM 864 O O . GLU A 1 114 ? 14.222 -7.962 -15.936 1.00 94.75 114 GLU A O 1
ATOM 869 N N . ASP A 1 115 ? 12.877 -7.052 -17.482 1.00 95.31 115 ASP A N 1
ATOM 870 C CA . ASP A 1 115 ? 13.431 -5.708 -17.431 1.00 95.31 115 ASP A CA 1
ATOM 871 C C . ASP A 1 115 ? 12.646 -4.790 -16.483 1.00 95.31 115 ASP A C 1
ATOM 873 O O . ASP A 1 115 ? 11.563 -5.116 -15.999 1.00 95.31 115 ASP A O 1
ATOM 877 N N . SER A 1 116 ? 13.201 -3.609 -16.208 1.00 95.69 116 SER A N 1
ATOM 878 C CA . SER A 1 116 ? 12.494 -2.548 -15.488 1.00 95.69 116 SER A CA 1
ATOM 879 C C . SER A 1 116 ? 11.847 -1.597 -16.498 1.00 95.69 116 SER A C 1
ATOM 881 O O . SER A 1 116 ? 12.569 -0.798 -17.102 1.00 95.69 116 SER A O 1
ATOM 883 N N . PRO A 1 117 ? 10.506 -1.593 -16.664 1.00 96.75 117 PRO A N 1
ATOM 884 C CA . PRO A 1 117 ? 9.851 -0.739 -17.654 1.00 96.75 117 PRO A CA 1
ATOM 885 C C . PRO A 1 117 ? 10.101 0.746 -17.396 1.00 96.75 117 PRO A C 1
ATOM 887 O O . PRO A 1 117 ? 10.189 1.524 -18.340 1.00 96.75 117 PRO A O 1
ATOM 890 N N . LEU A 1 118 ? 10.241 1.139 -16.124 1.00 96.06 118 LEU A N 1
ATOM 891 C CA . LEU A 1 118 ? 10.590 2.505 -15.741 1.00 96.06 118 LEU A CA 1
ATOM 892 C C . LEU A 1 118 ? 11.948 2.913 -16.317 1.00 96.06 118 LEU A C 1
ATOM 894 O O . LEU A 1 118 ? 12.042 3.963 -16.948 1.00 96.06 118 LEU A O 1
ATOM 898 N N . LEU A 1 119 ? 12.979 2.083 -16.115 1.00 96.56 119 LEU A N 1
ATOM 899 C CA . LEU A 1 119 ? 14.328 2.379 -16.598 1.00 96.56 119 LEU A CA 1
ATOM 900 C C . LEU A 1 119 ? 14.368 2.378 -18.128 1.00 96.56 119 LEU A C 1
ATOM 902 O O . LEU A 1 119 ? 14.844 3.339 -18.717 1.00 96.56 119 LEU A O 1
ATOM 906 N N . SER A 1 120 ? 13.756 1.387 -18.781 1.00 96.25 120 SER A N 1
ATOM 907 C CA . SER A 1 120 ? 13.703 1.336 -20.247 1.00 96.25 120 SER A CA 1
ATOM 908 C C . SER A 1 120 ? 12.977 2.536 -20.861 1.00 96.25 120 SER A C 1
ATOM 910 O O . SER A 1 120 ? 13.390 3.046 -21.901 1.00 96.25 120 SER A O 1
ATOM 912 N N . MET A 1 121 ? 11.889 3.005 -20.240 1.00 96.31 121 MET A N 1
ATOM 913 C CA . MET A 1 121 ? 11.188 4.210 -20.692 1.00 96.31 121 MET A CA 1
ATOM 914 C C . MET A 1 121 ? 12.006 5.483 -20.458 1.00 96.31 121 MET A C 1
ATOM 916 O O . MET A 1 121 ? 11.959 6.386 -21.295 1.00 96.31 121 MET A O 1
ATOM 920 N N . LEU A 1 122 ? 12.739 5.565 -19.345 1.00 96.69 122 LEU A N 1
ATOM 921 C CA . LEU A 1 122 ? 13.632 6.684 -19.051 1.00 96.69 122 LEU A CA 1
ATOM 922 C C . LEU A 1 122 ? 14.767 6.761 -20.079 1.00 96.69 122 LEU A C 1
ATOM 924 O O . LEU A 1 122 ? 14.964 7.814 -20.681 1.00 96.69 122 LEU A O 1
ATOM 928 N N . ASP A 1 123 ? 15.437 5.639 -20.345 1.00 96.19 123 ASP A N 1
ATOM 929 C CA . ASP A 1 123 ? 16.529 5.542 -21.320 1.00 96.19 123 ASP A CA 1
ATOM 930 C C . ASP A 1 123 ? 16.061 5.887 -22.744 1.00 96.19 123 ASP A C 1
ATOM 932 O O . ASP A 1 123 ? 16.792 6.494 -23.526 1.00 96.19 123 ASP A O 1
ATOM 936 N N . ALA A 1 124 ? 14.808 5.559 -23.075 1.00 95.00 124 ALA A N 1
ATOM 937 C CA . ALA A 1 124 ? 14.175 5.917 -24.343 1.00 95.00 124 ALA A CA 1
ATOM 938 C C . ALA A 1 124 ? 13.654 7.372 -24.405 1.00 95.00 124 ALA A C 1
ATOM 940 O O . ALA A 1 124 ? 13.085 7.774 -25.422 1.00 95.00 124 ALA A O 1
ATOM 941 N N . GLY A 1 125 ? 13.801 8.167 -23.337 1.00 94.62 125 GLY A N 1
ATOM 942 C CA . GLY A 1 125 ? 13.339 9.559 -23.277 1.00 94.62 125 GLY A CA 1
ATOM 943 C C . GLY A 1 125 ? 11.813 9.724 -23.264 1.00 94.62 125 GLY A C 1
ATOM 944 O O . GLY A 1 125 ? 11.291 10.757 -23.695 1.00 94.62 125 GLY A O 1
ATOM 945 N N . LEU A 1 126 ? 11.080 8.705 -22.803 1.00 92.12 126 LEU A N 1
ATOM 946 C CA . LEU A 1 126 ? 9.613 8.697 -22.741 1.00 92.12 126 LEU A CA 1
ATOM 947 C C . LEU A 1 126 ? 9.055 9.325 -21.450 1.00 92.12 126 LEU A C 1
ATOM 949 O O . LEU A 1 126 ? 7.855 9.588 -21.375 1.00 92.12 126 LEU A O 1
ATOM 953 N N . LEU A 1 127 ? 9.904 9.575 -20.450 1.00 87.44 127 LEU A N 1
ATOM 954 C CA . LEU A 1 127 ? 9.561 10.153 -19.145 1.00 87.44 127 LEU A CA 1
ATOM 955 C C . LEU A 1 127 ? 10.503 11.327 -18.814 1.00 87.44 127 LEU A C 1
ATOM 957 O O . LEU A 1 127 ? 11.638 11.344 -19.279 1.00 87.44 127 LEU A O 1
ATOM 961 N N . GLY A 1 128 ? 10.052 12.278 -17.984 1.00 76.31 128 GLY A N 1
ATOM 962 C CA . GLY A 1 128 ? 10.921 13.316 -17.398 1.00 76.31 128 GLY A CA 1
ATOM 963 C C . GLY A 1 128 ? 11.289 14.498 -18.305 1.00 76.31 128 GLY A C 1
ATOM 964 O O . GLY A 1 128 ? 12.399 15.012 -18.189 1.00 76.31 128 GLY A O 1
ATOM 965 N N . LYS A 1 129 ? 10.384 14.919 -19.198 1.00 60.50 129 LYS A N 1
ATOM 966 C CA . LYS A 1 129 ? 10.514 16.199 -19.917 1.00 60.50 129 LYS A CA 1
ATOM 967 C C . LYS A 1 129 ? 10.138 17.388 -19.043 1.00 60.50 129 LYS A C 1
ATOM 969 O O . LYS A 1 129 ? 9.180 17.237 -18.253 1.00 60.50 129 LYS A O 1
#

Secondary structure (DSSP, 8-state):
----STTGGGGTSEEEEEEETTEEEEEEETTPPTT--EEEEETT-SS-B----SS-TT-THHHHHHHHHHHHHHHHT---TT-HHHHHHHHHHHHHHHHHHHHTS---SS----S-HHHHHHHTT-S--

Radius of gyration: 19.46 Å; chains: 1; bounding box: 46×40×43 Å